Protein AF-A0A533X6H2-F1 (afdb_monomer_lite)

Radius of gyration: 22.02 Å; chains: 1; bounding box: 49×37×57 Å

Sequence (142 aa):
MALLRLDLIAAIGVGTDGLPADVYVAHLLPLNPQARVYEVWASRPFHSFQLEYDKFVEALEAELARVSSSHVIRNGQEAAILISASKRSRAEQEERLEELTELVRSDDMTVLETVLQRLQDVHPKYLLGSGKLKDVVIKALH

Foldseek 3Di:
DPPPPCQKDKDWDADPVRHTAKIKMKGAAADDPVRDGMDIDDIDGPVPDDDPPVVVVVVRVVRNVVRQVVVCCPPPAHEDEAEDQEQDDPVVSVVVSVVVCVVCVVRRYHYPYYYYHNDPDQDPVDRRPPPVVVVVVVSSRD

Secondary structure (DSSP, 8-state):
-------EEEEEEE-TTSSEEEEEEEEE----TT---EEEPPPEEGGG----HHHHHHHHHHHHHHHHHHHHTGGG--EEEEEEEESS-HHHHHHHHHHHHHHHHHTT-EEEEEEEEE-SS--TT-TT-HHHHHHHHHHHH-

pLDDT: mean 83.16, std 13.87, range [40.97, 96.88]

Structure (mmCIF, N/CA/C/O backbone):
data_AF-A0A533X6H2-F1
#
_entry.id   AF-A0A533X6H2-F1
#
loop_
_atom_site.group_PDB
_atom_site.id
_atom_site.type_symbol
_atom_site.label_atom_id
_atom_site.label_alt_id
_atom_site.label_comp_id
_atom_site.label_asym_id
_atom_site.label_entity_id
_atom_site.label_seq_id
_atom_site.pdbx_PDB_ins_code
_atom_site.Cartn_x
_atom_site.Cartn_y
_atom_site.Cartn_z
_atom_site.occupancy
_atom_site.B_iso_or_equiv
_atom_site.auth_seq_id
_atom_site.auth_comp_id
_atom_site.auth_asym_id
_atom_site.auth_atom_id
_atom_site.pdbx_PDB_model_num
ATOM 1 N N . MET A 1 1 ? -7.281 12.351 -3.734 1.00 40.97 1 MET A N 1
ATOM 2 C CA . MET A 1 1 ? -5.966 11.688 -3.793 1.00 40.97 1 MET A CA 1
ATOM 3 C C . MET A 1 1 ? -6.189 10.219 -3.523 1.00 40.97 1 MET A C 1
ATOM 5 O O . MET A 1 1 ? -6.479 9.847 -2.385 1.00 40.97 1 MET A O 1
ATOM 9 N N . ALA A 1 2 ? -6.296 9.478 -4.626 1.00 41.66 2 ALA A N 1
ATOM 10 C CA . ALA A 1 2 ? -6.328 8.027 -4.650 1.00 41.66 2 ALA A CA 1
ATOM 11 C C . ALA A 1 2 ? -5.025 7.516 -4.031 1.00 41.66 2 ALA A C 1
ATOM 13 O O . ALA A 1 2 ? -4.015 8.217 -4.070 1.00 41.66 2 ALA A O 1
ATOM 14 N N . LEU A 1 3 ? -5.083 6.350 -3.407 1.00 45.69 3 LEU A N 1
ATOM 15 C CA . LEU A 1 3 ? -3.910 5.639 -2.929 1.00 45.69 3 LEU A CA 1
ATOM 16 C C . LEU A 1 3 ? -3.087 5.284 -4.165 1.00 45.69 3 LEU A C 1
ATOM 18 O O . LEU A 1 3 ? -3.392 4.308 -4.837 1.00 45.69 3 LEU A O 1
ATOM 22 N N . LEU A 1 4 ? -2.142 6.147 -4.539 1.00 46.31 4 LEU A N 1
ATOM 23 C CA . LEU A 1 4 ? -1.223 5.867 -5.631 1.00 46.31 4 LEU A CA 1
ATOM 24 C C . LEU A 1 4 ? -0.286 4.782 -5.115 1.00 46.31 4 LEU A C 1
ATOM 26 O O . LEU A 1 4 ? 0.723 5.069 -4.473 1.00 46.31 4 LEU A O 1
ATOM 30 N N . ARG A 1 5 ? -0.682 3.529 -5.333 1.00 60.62 5 ARG A N 1
ATOM 31 C CA . 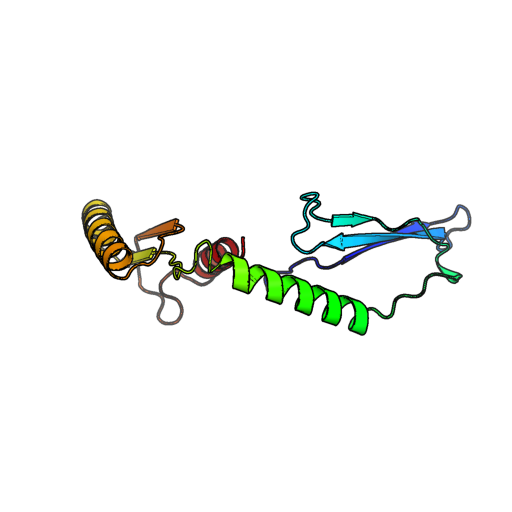ARG A 1 5 ? 0.244 2.413 -5.302 1.00 60.62 5 ARG A CA 1
ATOM 32 C C . ARG A 1 5 ? 1.206 2.653 -6.459 1.00 60.62 5 ARG A C 1
ATOM 34 O O . ARG A 1 5 ? 0.787 2.835 -7.596 1.00 60.62 5 ARG A O 1
ATOM 41 N N . LEU A 1 6 ? 2.479 2.836 -6.137 1.00 69.56 6 LEU A N 1
ATOM 42 C CA . LEU A 1 6 ? 3.501 3.056 -7.147 1.00 69.56 6 LEU A CA 1
ATOM 43 C C . LEU A 1 6 ? 3.930 1.685 -7.666 1.00 69.56 6 LEU A C 1
ATOM 45 O O . LEU A 1 6 ? 4.768 1.040 -7.043 1.00 69.56 6 LEU A O 1
ATOM 49 N N . ASP A 1 7 ? 3.351 1.242 -8.777 1.00 81.69 7 ASP A N 1
ATOM 50 C CA . ASP A 1 7 ? 3.654 -0.087 -9.328 1.00 81.69 7 ASP A CA 1
ATOM 51 C C . ASP A 1 7 ? 5.015 -0.110 -10.032 1.00 81.69 7 ASP A C 1
ATOM 53 O O . ASP A 1 7 ? 5.741 -1.104 -9.974 1.00 81.69 7 ASP A O 1
ATOM 57 N N . LEU A 1 8 ? 5.390 1.018 -10.649 1.00 90.12 8 LEU A N 1
ATOM 58 C CA . LEU A 1 8 ? 6.627 1.194 -11.403 1.00 90.12 8 LEU A CA 1
ATOM 59 C C . LEU A 1 8 ? 7.124 2.645 -11.335 1.00 90.12 8 LEU A C 1
ATOM 61 O O . LEU A 1 8 ? 6.342 3.594 -11.386 1.00 90.12 8 LEU A O 1
ATOM 65 N N . ILE A 1 9 ? 8.445 2.812 -11.284 1.00 91.94 9 ILE A N 1
ATOM 66 C CA . ILE A 1 9 ? 9.144 4.080 -11.497 1.00 91.94 9 ILE A CA 1
ATOM 67 C C . ILE A 1 9 ? 10.146 3.927 -12.641 1.00 91.94 9 ILE A C 1
ATOM 69 O O . ILE A 1 9 ? 10.861 2.928 -12.728 1.00 91.94 9 ILE A O 1
ATOM 73 N N . ALA A 1 10 ? 10.209 4.935 -13.510 1.00 93.31 10 ALA A N 1
ATOM 74 C CA . ALA A 1 10 ? 11.210 5.030 -14.562 1.00 93.31 10 ALA A CA 1
ATOM 75 C C . ALA A 1 10 ? 11.950 6.368 -14.472 1.00 93.31 10 ALA A C 1
ATOM 77 O O . ALA A 1 10 ? 11.328 7.420 -14.315 1.00 93.31 10 ALA A O 1
ATOM 78 N N . ALA A 1 11 ? 13.274 6.328 -14.587 1.00 95.19 11 ALA A N 1
ATOM 79 C CA . ALA A 1 11 ? 14.127 7.503 -14.700 1.00 95.19 11 ALA A CA 1
ATOM 80 C C . ALA A 1 11 ? 14.837 7.481 -16.053 1.00 95.19 11 ALA A C 1
ATOM 82 O O . ALA A 1 11 ? 15.353 6.446 -16.471 1.00 95.19 11 ALA A O 1
ATOM 83 N N . ILE A 1 12 ? 14.863 8.626 -16.730 1.00 96.44 12 ILE A N 1
ATOM 84 C CA . ILE A 1 12 ? 15.527 8.796 -18.022 1.00 96.44 12 ILE A CA 1
ATOM 85 C C . ILE A 1 12 ? 16.739 9.693 -17.787 1.00 96.44 12 ILE A C 1
ATOM 87 O O . ILE A 1 12 ? 16.597 10.828 -17.330 1.00 96.44 12 ILE A O 1
ATOM 91 N N . GLY A 1 13 ? 17.930 9.171 -18.064 1.00 96.19 13 GLY A N 1
ATOM 92 C CA . GLY A 1 13 ? 19.159 9.952 -18.054 1.00 96.19 13 GLY A CA 1
ATOM 93 C C . GLY A 1 13 ? 19.176 10.963 -19.196 1.00 96.19 13 GLY A C 1
ATOM 94 O O . GLY A 1 13 ? 18.570 10.743 -20.242 1.00 96.19 13 GLY A O 1
ATOM 95 N N . VAL A 1 14 ? 19.904 12.061 -19.012 1.00 96.44 14 VAL A N 1
ATOM 96 C CA . VAL A 1 14 ? 20.129 13.066 -20.057 1.00 96.44 14 VAL A CA 1
ATOM 97 C C . VAL A 1 14 ? 21.609 13.049 -20.417 1.00 96.44 14 VAL A C 1
ATOM 99 O O . VAL A 1 14 ? 22.467 13.168 -19.540 1.00 96.44 14 VAL A O 1
ATOM 102 N N . GLY A 1 15 ? 21.900 12.847 -21.699 1.00 93.31 15 GLY A N 1
ATOM 103 C CA . GLY A 1 15 ? 23.241 12.856 -22.261 1.00 93.31 15 GLY A CA 1
ATOM 104 C C . GLY A 1 15 ? 23.852 14.255 -22.278 1.00 93.31 15 GLY A C 1
ATOM 105 O O . GLY A 1 15 ? 23.182 15.269 -22.077 1.00 93.31 15 GLY A O 1
ATOM 106 N N . THR A 1 16 ? 25.154 14.328 -22.546 1.00 93.00 16 THR A N 1
ATOM 107 C CA . THR A 1 16 ? 25.889 15.603 -22.642 1.00 93.00 16 THR A CA 1
ATOM 108 C C . THR A 1 16 ? 25.429 16.484 -23.806 1.00 93.00 16 THR A C 1
ATOM 110 O O . THR A 1 16 ? 25.703 17.679 -23.820 1.00 93.00 16 THR A O 1
ATOM 113 N N . ASP A 1 17 ? 24.746 15.894 -24.782 1.00 94.44 17 ASP A N 1
ATOM 114 C CA . ASP A 1 17 ? 24.089 16.549 -25.914 1.00 94.44 17 ASP A CA 1
ATOM 115 C C . ASP A 1 17 ? 22.668 17.053 -25.588 1.00 94.44 17 ASP A C 1
ATOM 117 O O . ASP A 1 17 ? 22.026 17.677 -26.431 1.00 94.44 17 ASP A O 1
ATOM 121 N N . GLY A 1 18 ? 22.178 16.805 -24.369 1.00 93.69 18 GLY A N 1
ATOM 122 C CA . GLY A 1 18 ? 20.825 17.149 -23.939 1.00 93.69 18 GLY A CA 1
ATOM 123 C C . GLY A 1 18 ? 19.750 16.155 -24.385 1.00 93.69 18 GLY A C 1
ATOM 124 O O . GLY A 1 18 ? 18.570 16.410 -24.141 1.00 93.69 18 GLY A O 1
ATOM 125 N N . LEU A 1 19 ? 20.119 15.037 -25.020 1.00 95.62 19 LEU A N 1
ATOM 126 C CA . LEU A 1 19 ? 19.177 14.011 -25.471 1.00 95.62 19 LEU A CA 1
ATOM 127 C C . LEU A 1 19 ? 18.978 12.911 -24.412 1.00 95.62 19 LEU A C 1
ATOM 129 O O . LEU A 1 19 ? 19.819 12.746 -23.527 1.00 95.62 19 LEU A O 1
ATOM 133 N N . PRO A 1 20 ? 17.875 12.140 -24.463 1.00 96.06 20 PRO A N 1
ATOM 134 C CA . PRO A 1 20 ? 17.693 10.975 -23.601 1.00 96.06 20 PRO A CA 1
ATOM 135 C C . PRO A 1 20 ? 18.824 9.950 -23.757 1.00 96.06 20 PRO A C 1
ATOM 137 O O . PRO A 1 20 ? 19.102 9.487 -24.860 1.00 96.06 20 PRO A O 1
ATOM 140 N N . ALA A 1 21 ? 19.446 9.579 -22.642 1.00 95.94 21 ALA A N 1
ATOM 141 C CA . ALA A 1 21 ? 20.484 8.557 -22.566 1.00 95.94 21 ALA A CA 1
ATOM 142 C C . ALA A 1 21 ? 19.867 7.205 -22.168 1.00 95.94 21 ALA A C 1
ATOM 144 O O . ALA A 1 21 ? 19.048 6.655 -22.900 1.00 95.94 21 ALA A O 1
ATOM 145 N N . ASP A 1 22 ? 20.234 6.666 -21.010 1.00 96.88 22 ASP A N 1
ATOM 146 C CA . ASP A 1 22 ? 19.713 5.395 -20.513 1.00 96.88 22 ASP A CA 1
ATOM 147 C C . ASP A 1 22 ? 18.407 5.561 -19.725 1.00 96.88 22 ASP A C 1
ATOM 149 O O . ASP A 1 22 ? 18.185 6.560 -19.039 1.00 96.88 22 ASP A O 1
ATOM 153 N N . VAL A 1 23 ? 17.563 4.534 -19.783 1.00 96.81 23 VAL A N 1
ATOM 154 C CA . VAL A 1 23 ? 16.367 4.361 -18.957 1.00 96.81 23 VAL A CA 1
ATOM 155 C C . VAL A 1 23 ? 16.670 3.378 -17.842 1.00 96.81 23 VAL A C 1
ATOM 157 O O . VAL A 1 23 ? 17.204 2.289 -18.070 1.00 96.81 23 VAL A O 1
ATOM 160 N N . TYR A 1 24 ? 16.260 3.756 -16.640 1.00 96.00 24 TYR A N 1
ATOM 161 C CA . TYR A 1 24 ? 16.310 2.951 -15.433 1.00 96.00 24 TYR A CA 1
ATOM 162 C C . TYR A 1 24 ? 14.881 2.684 -14.998 1.00 96.00 24 TYR A C 1
ATOM 164 O O . TYR A 1 24 ? 14.098 3.624 -14.877 1.00 96.00 24 TYR A O 1
ATOM 172 N N . VAL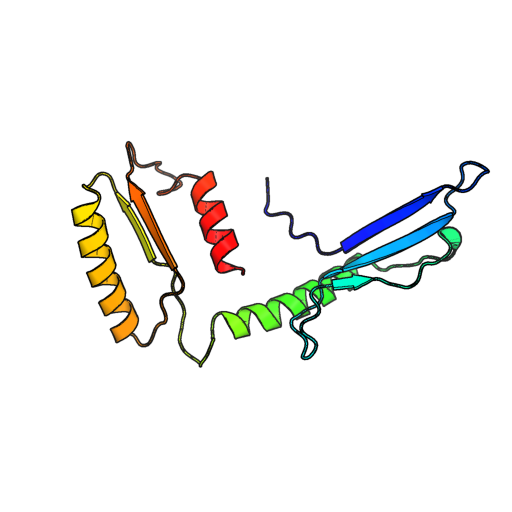 A 1 25 ? 14.540 1.423 -14.759 1.00 95.44 25 VAL A N 1
ATOM 173 C CA . VAL A 1 25 ? 13.196 1.026 -14.334 1.00 95.44 25 VAL A CA 1
ATOM 174 C C . VAL A 1 25 ? 13.297 0.241 -13.044 1.00 95.44 25 VAL A C 1
ATOM 176 O O . VAL A 1 25 ? 14.142 -0.646 -12.924 1.00 95.44 25 VAL A O 1
ATOM 179 N N . ALA A 1 26 ? 12.415 0.551 -12.102 1.00 93.56 26 ALA A N 1
ATOM 180 C CA . ALA A 1 26 ? 12.185 -0.272 -10.931 1.00 93.56 26 ALA A CA 1
ATOM 181 C C . ALA A 1 26 ? 10.687 -0.497 -10.734 1.00 93.56 26 ALA A C 1
ATOM 183 O O . ALA A 1 26 ? 9.884 0.398 -10.993 1.00 93.56 26 ALA A O 1
ATOM 184 N N . HIS A 1 27 ? 10.310 -1.679 -10.266 1.00 92.62 27 HIS A N 1
ATOM 185 C CA . HIS A 1 27 ? 8.918 -2.027 -9.989 1.00 92.62 27 HIS A CA 1
ATOM 186 C C . HIS A 1 27 ? 8.804 -2.863 -8.720 1.00 92.62 27 HIS A C 1
ATOM 188 O O . HIS A 1 27 ? 9.781 -3.465 -8.265 1.00 92.62 27 HIS A O 1
ATOM 194 N N . LEU A 1 28 ? 7.605 -2.898 -8.145 1.00 89.75 28 LEU A N 1
ATOM 195 C CA . LEU A 1 28 ? 7.316 -3.743 -6.989 1.00 89.75 28 LEU A CA 1
ATOM 196 C C . LEU A 1 28 ? 7.363 -5.226 -7.369 1.00 89.75 28 LEU A C 1
ATOM 198 O O . LEU A 1 28 ? 7.066 -5.601 -8.502 1.00 89.75 28 LEU A O 1
ATOM 202 N N . LEU A 1 29 ? 7.720 -6.073 -6.406 1.00 88.81 29 LEU A N 1
ATOM 203 C CA . LEU A 1 29 ? 7.636 -7.525 -6.536 1.00 88.81 29 LEU A CA 1
ATOM 204 C C . LEU A 1 29 ? 6.512 -8.078 -5.649 1.00 88.81 29 LEU A C 1
ATOM 206 O O . LEU A 1 29 ? 6.326 -7.589 -4.530 1.00 88.81 29 LEU A O 1
ATOM 210 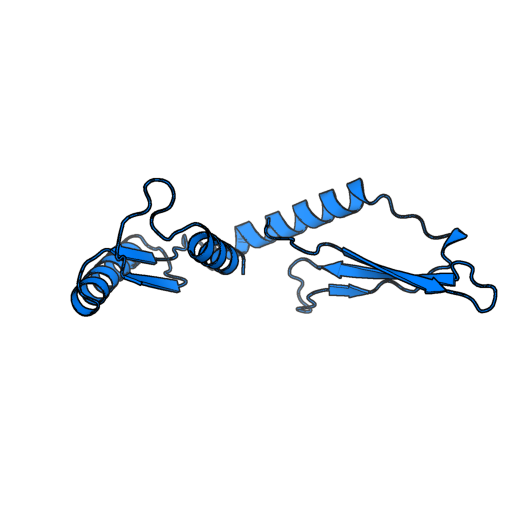N N . PRO A 1 30 ? 5.800 -9.133 -6.084 1.00 84.38 30 PRO A N 1
ATOM 211 C CA . PRO A 1 30 ? 4.961 -9.908 -5.178 1.00 84.38 30 PRO A CA 1
ATOM 212 C C . PRO A 1 30 ? 5.817 -10.574 -4.090 1.00 84.38 30 PRO A C 1
ATOM 214 O O . PRO A 1 30 ? 7.038 -10.705 -4.244 1.00 84.38 30 PRO A O 1
ATOM 217 N N . LEU A 1 31 ? 5.192 -11.026 -2.990 1.00 78.44 31 LEU A N 1
ATOM 218 C CA . LEU A 1 31 ? 5.931 -11.777 -1.971 1.00 78.44 31 LEU A CA 1
ATOM 219 C C . LEU A 1 31 ? 6.657 -12.952 -2.626 1.00 78.44 31 LEU A C 1
ATOM 221 O O . LEU A 1 31 ? 6.067 -13.795 -3.299 1.00 78.44 31 LEU A O 1
ATOM 225 N N . ASN A 1 32 ? 7.957 -12.987 -2.390 1.00 78.81 32 ASN A N 1
ATOM 226 C CA . ASN A 1 32 ? 8.875 -13.979 -2.911 1.00 78.81 32 ASN A CA 1
ATOM 227 C C . ASN A 1 32 ? 9.702 -14.548 -1.750 1.00 78.81 32 ASN A C 1
ATOM 229 O O . ASN A 1 32 ? 9.879 -13.864 -0.737 1.00 78.81 32 ASN A O 1
ATOM 233 N N . PRO A 1 33 ? 10.242 -15.774 -1.876 1.00 80.50 33 PRO A N 1
ATOM 234 C CA . PRO A 1 33 ? 11.042 -16.407 -0.823 1.00 80.50 33 PRO A CA 1
ATOM 235 C C . PRO A 1 33 ? 12.250 -15.581 -0.360 1.00 80.50 33 PRO A C 1
ATOM 237 O O . PRO A 1 33 ? 12.732 -15.758 0.753 1.00 80.50 33 PRO A O 1
ATOM 240 N N . GLN A 1 34 ? 12.743 -14.680 -1.211 1.00 86.69 34 GLN A N 1
ATOM 241 C CA . GLN A 1 34 ? 13.890 -13.816 -0.942 1.00 86.69 34 GLN A CA 1
ATOM 242 C C . GLN A 1 34 ? 13.509 -12.513 -0.221 1.00 86.69 34 GLN A C 1
ATOM 244 O O . GLN A 1 34 ? 14.391 -11.695 0.035 1.00 86.69 34 GLN A O 1
ATOM 249 N N . ALA A 1 35 ? 12.222 -12.301 0.087 1.00 80.62 35 ALA A N 1
ATOM 250 C CA . ALA A 1 35 ? 11.687 -11.110 0.750 1.00 80.62 35 ALA A CA 1
ATOM 251 C C . ALA A 1 35 ? 12.086 -9.778 0.079 1.00 80.62 35 ALA A C 1
ATOM 253 O O . ALA A 1 35 ? 12.159 -8.735 0.732 1.00 80.62 35 ALA A O 1
ATOM 254 N N . ARG A 1 36 ? 12.349 -9.791 -1.236 1.00 84.94 36 ARG A N 1
ATOM 255 C CA . ARG A 1 36 ? 12.637 -8.565 -1.991 1.00 84.94 36 ARG A CA 1
ATOM 256 C C . ARG A 1 36 ? 11.341 -7.818 -2.261 1.00 84.94 36 ARG A C 1
ATOM 258 O O . ARG A 1 36 ? 10.371 -8.417 -2.708 1.00 84.94 36 ARG A O 1
ATOM 265 N N . VAL A 1 37 ? 11.345 -6.512 -2.020 1.00 85.00 37 VAL A N 1
ATOM 266 C CA . VAL A 1 37 ? 10.153 -5.661 -2.182 1.00 85.00 37 VAL A CA 1
ATOM 267 C C . VAL A 1 37 ? 10.063 -5.073 -3.593 1.00 85.00 37 VAL A C 1
ATOM 269 O O . VAL A 1 37 ? 8.977 -4.753 -4.067 1.00 85.00 37 VAL A O 1
ATOM 272 N N . TYR A 1 38 ? 11.197 -4.951 -4.280 1.00 91.75 38 TYR A N 1
ATOM 273 C CA . TYR A 1 38 ? 11.283 -4.380 -5.617 1.00 91.75 38 TYR A CA 1
ATOM 274 C C . TYR A 1 38 ? 12.379 -5.053 -6.443 1.00 91.75 38 TYR A C 1
ATOM 276 O O . TYR A 1 38 ? 13.296 -5.686 -5.907 1.00 91.75 38 TYR A O 1
ATOM 284 N N . GLU A 1 39 ? 12.295 -4.865 -7.753 1.00 93.44 39 GLU A N 1
ATOM 285 C CA . GLU A 1 39 ? 13.332 -5.205 -8.717 1.00 93.44 39 GLU A CA 1
ATOM 286 C C . GLU A 1 39 ? 13.751 -3.955 -9.487 1.00 93.44 39 GLU A C 1
ATOM 288 O O . GLU A 1 39 ? 12.922 -3.098 -9.786 1.00 93.44 39 GLU A O 1
ATOM 293 N N . VAL A 1 40 ? 15.047 -3.852 -9.791 1.00 94.75 40 VAL A N 1
ATOM 294 C CA . VAL A 1 40 ? 15.607 -2.817 -10.665 1.00 94.75 40 VAL A CA 1
ATOM 295 C C . VAL A 1 40 ? 16.141 -3.510 -11.905 1.00 94.75 40 VAL A C 1
ATOM 297 O O . VAL A 1 40 ? 16.974 -4.413 -11.803 1.00 94.75 40 VAL A O 1
ATOM 300 N N . TRP A 1 41 ? 15.665 -3.100 -13.074 1.00 94.25 41 TRP A N 1
ATOM 301 C CA . TRP A 1 41 ? 16.156 -3.635 -14.336 1.00 94.25 41 TRP A CA 1
ATOM 302 C C . TRP A 1 41 ? 17.529 -3.060 -14.667 1.00 94.25 41 TRP A C 1
ATOM 304 O O . TRP A 1 41 ? 17.858 -1.928 -14.305 1.00 94.25 41 TRP A O 1
ATOM 314 N N . ALA A 1 42 ? 18.327 -3.833 -15.405 1.00 94.38 42 ALA A N 1
ATOM 315 C CA . ALA A 1 42 ? 19.536 -3.301 -16.021 1.00 94.38 42 ALA A CA 1
ATOM 316 C C . ALA A 1 42 ? 19.177 -2.105 -16.915 1.00 94.38 42 ALA A C 1
ATOM 318 O O . ALA A 1 42 ? 18.160 -2.147 -17.619 1.00 94.38 42 ALA A O 1
ATOM 319 N N . SER A 1 43 ? 20.010 -1.060 -16.888 1.00 93.94 43 SER A N 1
ATOM 320 C CA . SER A 1 43 ? 19.774 0.123 -17.711 1.00 93.94 43 SER A CA 1
ATOM 321 C C . SER A 1 43 ? 19.783 -0.243 -19.189 1.00 93.94 43 SER A C 1
ATOM 323 O O . SER A 1 43 ? 20.485 -1.161 -19.630 1.00 93.94 43 SER A O 1
ATOM 325 N N . ARG A 1 44 ? 18.949 0.454 -19.958 1.00 95.69 44 ARG A N 1
ATOM 326 C CA . ARG A 1 44 ? 18.869 0.276 -21.408 1.00 95.69 44 ARG A CA 1
ATOM 327 C C . ARG A 1 44 ? 18.898 1.632 -22.093 1.00 95.69 44 ARG A C 1
ATOM 329 O O . ARG A 1 44 ? 18.262 2.549 -21.578 1.00 95.69 44 ARG A O 1
ATOM 336 N N . PRO A 1 45 ? 19.529 1.752 -23.270 1.00 95.50 45 PRO A N 1
ATOM 337 C CA . PRO A 1 45 ? 19.426 2.964 -24.069 1.00 95.50 45 PRO A CA 1
ATOM 338 C C . PRO A 1 45 ? 17.958 3.324 -24.322 1.00 95.50 45 PRO A C 1
ATOM 340 O O . PRO A 1 45 ? 17.168 2.465 -24.717 1.00 95.50 45 PRO A O 1
ATOM 343 N N . PHE A 1 46 ? 17.587 4.591 -24.133 1.00 94.31 46 PHE A N 1
ATOM 344 C CA . PHE A 1 46 ? 16.205 5.065 -24.278 1.00 94.31 46 PHE A CA 1
ATOM 345 C C . PHE A 1 46 ? 15.594 4.678 -25.623 1.00 94.31 46 PHE A C 1
ATOM 347 O O . PHE A 1 46 ? 14.459 4.216 -25.688 1.00 94.31 46 PHE A O 1
ATOM 354 N N . HIS A 1 47 ? 16.375 4.776 -26.697 1.00 92.31 47 HIS A N 1
ATOM 355 C CA . HIS A 1 47 ? 15.913 4.481 -28.052 1.00 92.31 47 HIS A CA 1
ATOM 356 C C . HIS A 1 47 ? 15.638 2.994 -28.324 1.00 92.31 47 HIS A C 1
ATOM 358 O O . HIS A 1 47 ? 14.958 2.678 -29.297 1.00 92.31 47 HIS A O 1
ATOM 364 N N . SER A 1 48 ? 16.161 2.082 -27.500 1.00 92.50 48 SER A N 1
ATOM 365 C CA . SER A 1 48 ? 15.904 0.639 -27.605 1.00 92.50 48 SER A CA 1
ATOM 366 C C . SER A 1 48 ? 15.014 0.107 -26.482 1.00 92.50 48 SER A C 1
ATOM 368 O O . SER A 1 48 ? 14.671 -1.078 -26.476 1.00 92.50 48 SER A O 1
ATOM 370 N N . PHE A 1 49 ? 14.622 0.961 -25.534 1.00 93.69 49 PHE A N 1
ATOM 371 C CA . PHE A 1 49 ? 13.739 0.582 -24.447 1.00 93.69 49 PHE A CA 1
ATOM 372 C C . PHE A 1 49 ? 12.312 0.376 -24.969 1.00 93.69 49 PHE A C 1
ATOM 374 O O . PHE A 1 49 ? 11.690 1.281 -25.520 1.00 93.69 49 PHE A O 1
ATOM 381 N N . GLN A 1 50 ? 11.788 -0.833 -24.776 1.00 91.31 50 GLN A N 1
ATOM 382 C CA . GLN A 1 50 ? 10.404 -1.184 -25.074 1.00 91.31 50 GLN A CA 1
ATOM 383 C C . GLN A 1 50 ? 9.783 -1.835 -23.844 1.00 91.31 50 GLN A C 1
ATOM 385 O O . GLN A 1 50 ? 10.336 -2.788 -23.292 1.00 91.31 50 GLN A O 1
ATOM 390 N N . LEU A 1 51 ? 8.630 -1.315 -23.438 1.00 90.25 51 LEU A N 1
ATOM 391 C CA . LEU A 1 51 ? 7.817 -1.851 -22.358 1.00 90.25 51 LEU A CA 1
ATOM 392 C C . LEU A 1 51 ? 6.352 -1.779 -22.782 1.00 90.25 51 LEU A C 1
ATOM 394 O O . LEU A 1 51 ? 5.816 -0.690 -22.977 1.00 90.25 51 LEU A O 1
ATOM 398 N N . GLU A 1 52 ? 5.701 -2.935 -22.901 1.00 92.19 52 GLU A N 1
ATOM 399 C CA . GLU A 1 52 ? 4.243 -3.013 -23.021 1.00 92.19 52 GLU A CA 1
ATOM 400 C C . GLU A 1 52 ? 3.630 -2.746 -21.639 1.00 92.19 52 GLU A C 1
ATOM 402 O O . GLU A 1 52 ? 3.269 -3.680 -20.923 1.00 92.19 52 GLU A O 1
ATOM 407 N N . TYR A 1 53 ? 3.595 -1.470 -21.236 1.00 87.69 53 TYR A N 1
ATOM 408 C CA . TYR A 1 53 ? 3.241 -1.058 -19.873 1.00 87.69 53 TYR A CA 1
ATOM 409 C C . TYR A 1 53 ? 1.901 -1.636 -19.414 1.00 87.69 53 TYR A C 1
ATOM 411 O O . TYR A 1 53 ? 1.846 -2.200 -18.328 1.00 87.69 53 TYR A O 1
ATOM 419 N N . ASP A 1 54 ? 0.869 -1.578 -20.260 1.00 89.56 54 ASP A N 1
ATOM 420 C CA . ASP A 1 54 ? -0.472 -2.068 -19.921 1.00 89.56 54 ASP A CA 1
ATOM 421 C C . ASP A 1 54 ? -0.459 -3.563 -19.563 1.00 89.56 54 ASP A C 1
ATOM 423 O O . ASP A 1 54 ? -0.951 -3.963 -18.512 1.00 89.56 54 ASP A O 1
ATOM 427 N N . LYS A 1 55 ? 0.211 -4.395 -20.371 1.00 92.38 55 LYS A N 1
ATOM 428 C CA . LYS A 1 55 ? 0.343 -5.833 -20.083 1.00 92.38 55 LYS A CA 1
ATOM 429 C C . LYS A 1 55 ? 1.183 -6.094 -18.840 1.00 92.38 55 LYS A C 1
ATOM 431 O O . LYS A 1 55 ? 0.901 -7.018 -18.082 1.00 92.38 55 LYS A O 1
ATOM 436 N N . PHE A 1 56 ? 2.243 -5.310 -18.656 1.00 91.81 56 PHE A N 1
ATOM 437 C CA . PHE A 1 56 ? 3.125 -5.442 -17.507 1.00 91.81 56 PHE A CA 1
ATOM 438 C C . PHE A 1 56 ? 2.384 -5.132 -16.201 1.00 91.81 56 PHE A C 1
ATOM 440 O O . PHE A 1 56 ? 2.438 -5.934 -15.271 1.00 91.81 56 PHE A O 1
ATOM 447 N N . VAL A 1 57 ? 1.671 -4.004 -16.139 1.00 89.25 57 VAL A N 1
ATOM 448 C CA . VAL A 1 57 ? 0.942 -3.597 -14.933 1.00 89.25 57 VAL A CA 1
ATOM 449 C C . VAL A 1 57 ? -0.234 -4.530 -14.652 1.00 89.25 57 VAL A C 1
ATOM 451 O O . VAL A 1 57 ? -0.424 -4.909 -13.502 1.00 89.25 57 VAL A O 1
ATOM 454 N N . GLU A 1 58 ? -0.959 -4.990 -15.678 1.00 89.94 58 GLU A N 1
ATOM 455 C CA . GLU A 1 58 ? -2.029 -5.983 -15.511 1.00 89.94 58 GLU A CA 1
ATOM 456 C C . GLU A 1 58 ? -1.505 -7.297 -14.919 1.00 89.94 58 GLU A C 1
ATOM 458 O O . GLU A 1 58 ? -2.104 -7.841 -13.988 1.00 89.94 58 GLU A O 1
ATOM 463 N N . ALA A 1 59 ? -0.370 -7.799 -15.418 1.00 90.44 59 ALA A N 1
ATOM 464 C CA . ALA A 1 59 ? 0.254 -9.008 -14.889 1.00 90.44 59 ALA A CA 1
ATOM 465 C C . ALA A 1 59 ? 0.743 -8.809 -13.446 1.00 90.44 59 ALA A C 1
ATOM 467 O O . ALA A 1 59 ? 0.465 -9.643 -12.582 1.00 90.44 59 ALA A O 1
ATOM 468 N N . LEU A 1 60 ? 1.420 -7.690 -13.174 1.00 89.44 60 LEU A N 1
ATOM 469 C CA . LEU A 1 60 ? 1.936 -7.366 -11.847 1.00 89.44 60 LEU A CA 1
ATOM 470 C C . LEU A 1 60 ? 0.805 -7.238 -10.818 1.00 89.44 60 LEU A C 1
ATOM 472 O O . LEU A 1 60 ? 0.887 -7.813 -9.732 1.00 89.44 60 LEU A O 1
ATOM 476 N N . GLU A 1 61 ? -0.275 -6.537 -11.159 1.00 85.69 61 GLU A N 1
ATOM 477 C CA . GLU A 1 61 ? -1.440 -6.392 -10.284 1.00 85.69 61 GLU A CA 1
ATOM 478 C C . GLU A 1 61 ? -2.147 -7.729 -10.042 1.00 85.69 61 GLU A C 1
ATOM 480 O O . GLU A 1 61 ? -2.517 -8.033 -8.904 1.00 85.69 61 GLU A O 1
ATOM 485 N N . ALA A 1 62 ? -2.274 -8.579 -11.066 1.00 86.31 62 ALA A N 1
ATOM 486 C CA . ALA A 1 62 ? -2.835 -9.918 -10.903 1.00 86.31 62 ALA A CA 1
ATOM 487 C C . ALA A 1 62 ? -2.003 -10.779 -9.933 1.00 86.31 62 ALA A C 1
ATOM 489 O O . ALA A 1 62 ? -2.559 -11.470 -9.071 1.00 86.31 62 ALA A O 1
ATOM 490 N N . GLU A 1 63 ? -0.671 -10.721 -10.024 1.00 84.88 63 GLU A N 1
ATOM 491 C CA . GLU A 1 63 ? 0.220 -11.429 -9.101 1.00 84.88 63 GLU A CA 1
ATOM 492 C C . GLU A 1 63 ? 0.148 -10.870 -7.675 1.00 84.88 63 GLU A C 1
ATOM 494 O O . GLU A 1 63 ? 0.048 -11.636 -6.711 1.00 84.88 63 GLU A O 1
ATOM 499 N N . LEU A 1 64 ? 0.138 -9.545 -7.526 1.00 80.50 64 LEU A N 1
ATOM 500 C CA . LEU A 1 64 ? 0.026 -8.879 -6.230 1.00 80.50 64 LEU A CA 1
ATOM 501 C C . LEU A 1 64 ? -1.318 -9.173 -5.541 1.00 80.50 64 LEU A C 1
ATOM 503 O O . LEU A 1 64 ? -1.339 -9.429 -4.335 1.00 80.50 64 LEU A O 1
ATOM 507 N N . ALA A 1 65 ? -2.425 -9.190 -6.287 1.00 76.31 65 ALA A N 1
ATOM 508 C CA . A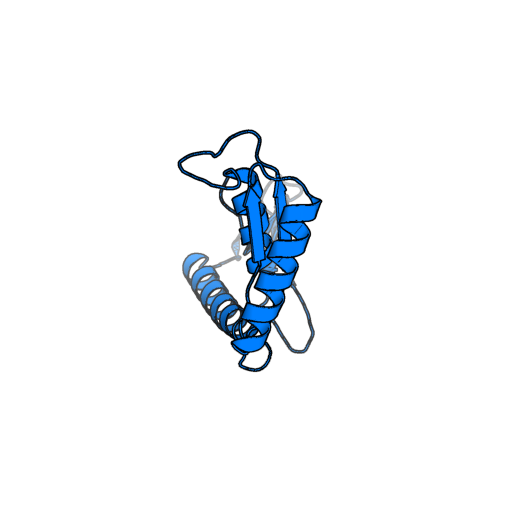LA A 1 65 ? -3.759 -9.507 -5.768 1.00 76.31 65 ALA A CA 1
ATOM 509 C C . ALA A 1 65 ? -3.894 -10.977 -5.331 1.00 76.31 65 ALA A C 1
ATOM 511 O O . ALA A 1 65 ? -4.508 -11.292 -4.305 1.00 76.31 65 ALA A O 1
ATOM 512 N N . ARG A 1 66 ? -3.275 -11.904 -6.073 1.00 72.94 66 ARG A N 1
ATOM 513 C CA . ARG A 1 66 ? -3.235 -13.324 -5.692 1.00 72.94 66 ARG A CA 1
ATOM 514 C C . ARG A 1 66 ? -2.535 -13.525 -4.347 1.00 72.94 66 ARG A C 1
ATOM 516 O O . ARG A 1 66 ? -2.944 -14.370 -3.557 1.00 72.94 66 ARG A O 1
ATOM 523 N N . VAL A 1 67 ? -1.500 -12.742 -4.068 1.00 63.66 67 VAL A N 1
ATOM 524 C CA . VAL A 1 67 ? -0.752 -12.832 -2.812 1.00 63.66 67 VAL A CA 1
ATOM 525 C C . VAL A 1 67 ? -1.469 -12.116 -1.663 1.00 63.66 67 VAL A C 1
ATOM 527 O O . VAL A 1 67 ? -1.497 -12.654 -0.556 1.00 63.66 67 VAL A O 1
ATOM 530 N N . SER A 1 68 ? -2.098 -10.959 -1.894 1.00 56.34 68 SER A N 1
ATOM 531 C CA . SER A 1 68 ? -2.825 -10.237 -0.836 1.00 56.34 68 SER A CA 1
ATOM 532 C C . SER A 1 68 ? -4.024 -11.032 -0.309 1.00 56.34 68 SER A C 1
ATOM 534 O O . SER A 1 68 ? -4.204 -11.134 0.903 1.00 56.34 68 SER A O 1
ATOM 536 N N . SER A 1 69 ? -4.775 -11.697 -1.195 1.00 52.06 69 SER A N 1
ATOM 537 C CA . SER A 1 69 ? -5.877 -12.591 -0.802 1.00 52.06 69 SER A CA 1
ATOM 538 C C . SER A 1 69 ? -5.410 -13.762 0.076 1.00 52.06 69 SER A C 1
ATOM 540 O O . SER A 1 69 ? -6.106 -14.143 1.012 1.00 52.06 69 SER A O 1
ATOM 542 N N . SER A 1 70 ? -4.195 -14.275 -0.150 1.00 50.75 70 SER A N 1
ATOM 543 C CA . SER A 1 70 ? -3.587 -15.304 0.706 1.00 50.75 70 SER A CA 1
ATOM 544 C C . SER A 1 70 ? -3.065 -14.776 2.051 1.00 50.75 70 SER A C 1
ATOM 546 O O . SER A 1 70 ? -2.910 -15.557 2.983 1.00 50.75 70 SER A O 1
ATOM 548 N N . HIS A 1 71 ? -2.803 -13.467 2.178 1.00 50.91 71 HIS A N 1
ATOM 549 C CA . HIS A 1 71 ? -2.286 -12.852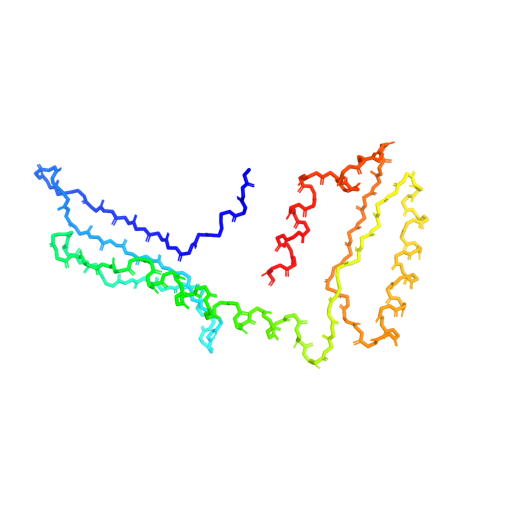 3.410 1.00 50.91 71 HIS A CA 1
ATOM 550 C C . HIS A 1 71 ? -3.387 -12.386 4.367 1.00 50.91 71 HIS A C 1
ATOM 552 O O . HIS A 1 71 ? -3.185 -12.468 5.578 1.00 50.91 71 HIS A O 1
ATOM 558 N N . VAL A 1 72 ? -4.559 -11.977 3.854 1.00 50.03 72 VAL A N 1
ATOM 559 C CA . VAL A 1 72 ? -5.769 -11.802 4.691 1.00 50.03 72 VAL A CA 1
ATOM 560 C C . VAL A 1 72 ? -6.113 -13.119 5.395 1.00 50.03 72 VAL A C 1
ATOM 562 O O . VAL A 1 72 ? -6.596 -13.116 6.519 1.00 50.03 72 VAL A O 1
ATOM 565 N N . ILE A 1 73 ? -5.765 -14.243 4.766 1.00 50.88 73 ILE A N 1
ATOM 566 C CA . ILE A 1 73 ? -5.920 -15.599 5.284 1.00 50.88 73 ILE A CA 1
ATOM 567 C C . ILE A 1 73 ? -4.570 -16.093 5.838 1.00 50.88 73 ILE A C 1
ATOM 569 O O . ILE A 1 73 ? -4.053 -17.143 5.449 1.00 50.88 73 ILE A O 1
ATOM 573 N N . ARG A 1 74 ? -3.939 -15.356 6.760 1.00 45.41 74 ARG A N 1
ATOM 574 C CA . ARG A 1 74 ? -2.866 -15.965 7.562 1.00 45.41 74 ARG A CA 1
ATOM 575 C C . ARG A 1 74 ? -3.507 -17.046 8.439 1.00 45.41 74 ARG A C 1
ATOM 577 O O . ARG A 1 74 ? -4.244 -16.735 9.361 1.00 45.41 74 ARG A O 1
ATOM 584 N N . ASN A 1 75 ? -3.205 -18.311 8.137 1.00 52.19 75 ASN A N 1
ATOM 585 C CA . ASN A 1 75 ? -3.648 -19.531 8.836 1.00 52.19 75 ASN A CA 1
ATOM 586 C C . ASN A 1 75 ? -5.080 -20.034 8.569 1.00 52.19 75 ASN A C 1
ATOM 588 O O . ASN A 1 75 ? -5.561 -20.877 9.319 1.00 52.19 75 ASN A O 1
ATOM 592 N N . GLY A 1 76 ? -5.761 -19.595 7.505 1.00 55.22 76 GLY A N 1
ATOM 593 C CA . GLY A 1 76 ? -7.122 -20.088 7.213 1.00 55.22 76 GLY A CA 1
ATOM 594 C C . GLY A 1 76 ? -8.235 -19.383 7.995 1.00 55.22 76 GLY A C 1
ATOM 595 O O . GLY A 1 76 ? -9.396 -19.725 7.809 1.00 55.22 76 GLY A O 1
ATOM 596 N N . GLN A 1 77 ? -7.883 -18.411 8.839 1.00 62.84 77 GLN A N 1
ATOM 597 C CA . GLN A 1 77 ? -8.810 -17.628 9.654 1.00 62.84 77 GLN A CA 1
ATOM 598 C C . GLN A 1 77 ? -9.047 -16.262 9.010 1.00 62.84 77 GLN A C 1
ATOM 600 O O . GLN A 1 77 ? -8.102 -15.629 8.532 1.00 62.84 77 GLN A O 1
ATOM 605 N N . GLU A 1 78 ? -10.304 -15.816 8.969 1.00 75.31 78 GLU A N 1
ATOM 606 C CA . GLU A 1 78 ? -10.631 -14.468 8.501 1.00 75.31 78 GLU A CA 1
ATOM 607 C C . GLU A 1 78 ? -10.001 -13.422 9.429 1.00 75.31 78 GLU A C 1
ATOM 609 O O . GLU A 1 78 ? -9.812 -13.653 10.624 1.00 75.31 78 GLU A O 1
ATOM 614 N N . ALA A 1 79 ? -9.660 -12.256 8.889 1.00 81.00 79 ALA A N 1
ATOM 615 C CA . ALA A 1 79 ? -8.979 -11.208 9.634 1.00 81.00 79 ALA A CA 1
ATOM 616 C C . ALA A 1 79 ? -9.814 -9.923 9.670 1.00 81.00 79 ALA A C 1
ATOM 618 O O . ALA A 1 79 ? -10.442 -9.549 8.679 1.00 81.00 79 ALA A O 1
ATOM 619 N N . ALA A 1 80 ? -9.805 -9.228 10.808 1.00 86.56 80 ALA A N 1
ATOM 620 C CA . ALA A 1 80 ? -10.598 -8.025 11.030 1.00 86.56 80 ALA A CA 1
ATOM 621 C C . ALA A 1 80 ? -9.757 -6.873 11.595 1.00 86.56 80 ALA A C 1
ATOM 623 O O . ALA A 1 80 ? -8.895 -7.058 12.455 1.00 86.56 80 ALA A O 1
ATOM 624 N N . ILE A 1 81 ? -10.066 -5.653 11.148 1.00 88.06 81 ILE A N 1
ATOM 625 C CA . ILE A 1 81 ? -9.663 -4.415 11.823 1.00 88.06 81 ILE A CA 1
ATOM 626 C C . ILE A 1 81 ? -10.885 -3.892 12.569 1.00 88.06 81 ILE A C 1
ATOM 628 O O . ILE A 1 81 ? -11.922 -3.621 11.960 1.00 88.06 81 ILE A O 1
ATOM 632 N N . LEU A 1 82 ? -10.769 -3.733 13.885 1.00 92.25 82 LEU A N 1
ATOM 633 C CA . LEU A 1 82 ? -11.883 -3.299 14.726 1.00 92.25 82 LEU A CA 1
ATOM 634 C C . LEU A 1 82 ? -11.877 -1.786 14.869 1.00 92.25 82 LEU A C 1
ATOM 636 O O . LEU A 1 82 ? -10.851 -1.185 15.175 1.00 92.25 82 LEU A O 1
ATOM 640 N N . ILE A 1 83 ? -13.029 -1.154 14.671 1.00 92.00 83 ILE A N 1
ATOM 641 C CA . ILE A 1 83 ? -13.137 0.304 14.649 1.00 92.00 83 ILE A CA 1
ATOM 642 C C . ILE A 1 83 ? -14.211 0.747 15.638 1.00 92.00 83 ILE A C 1
ATOM 644 O O . ILE A 1 83 ? -15.396 0.496 15.428 1.00 92.00 83 ILE A O 1
ATOM 648 N N . SER A 1 84 ? -13.813 1.492 16.670 1.00 92.44 84 SER A N 1
ATOM 649 C CA . SER A 1 84 ? -14.746 2.233 17.522 1.00 92.44 84 SER A CA 1
ATOM 650 C C . SER A 1 84 ? -14.730 3.708 17.143 1.00 92.44 84 SER A C 1
ATOM 652 O O . SER A 1 84 ? -13.742 4.409 17.367 1.00 92.44 84 SER A O 1
ATOM 654 N N . ALA A 1 85 ? -15.842 4.193 16.594 1.00 91.00 85 ALA A N 1
ATOM 655 C CA . ALA A 1 85 ? -16.026 5.589 16.217 1.00 91.00 85 ALA A CA 1
ATOM 656 C C . ALA A 1 85 ? -17.295 6.155 16.868 1.00 91.00 85 ALA A C 1
ATOM 658 O O . ALA A 1 85 ? -18.403 5.938 16.379 1.00 91.00 85 ALA A O 1
ATOM 659 N N . SER A 1 86 ? -17.162 6.864 17.994 1.00 89.25 86 SER A N 1
ATOM 660 C CA . SER A 1 86 ? -18.333 7.379 18.719 1.00 89.25 86 SER A CA 1
ATOM 661 C C . SER A 1 86 ? -18.064 8.654 19.522 1.00 89.25 86 SER A C 1
ATOM 663 O O . SER A 1 86 ? -16.919 9.037 19.759 1.00 89.25 86 SER A O 1
ATOM 665 N N . LYS A 1 87 ? -19.139 9.311 19.981 1.00 89.19 87 LYS A N 1
ATOM 666 C CA . LYS A 1 87 ? -19.068 10.483 20.878 1.00 89.19 87 LYS A CA 1
ATOM 667 C C . LYS A 1 87 ? -18.772 10.111 22.345 1.00 89.19 87 LYS A C 1
ATOM 669 O O . LYS A 1 87 ? -18.542 11.005 23.164 1.00 89.19 87 LYS A O 1
ATOM 674 N N . ARG A 1 88 ? -18.785 8.811 22.675 1.00 89.25 88 ARG A N 1
ATOM 675 C CA . ARG A 1 88 ? -18.640 8.279 24.041 1.00 89.25 88 ARG A CA 1
ATOM 676 C C . ARG A 1 88 ? -17.269 8.594 24.632 1.00 89.25 88 ARG A C 1
ATOM 678 O O . ARG A 1 88 ? -16.350 9.044 23.936 1.00 89.25 88 ARG A O 1
ATOM 685 N N . SER A 1 89 ? -17.132 8.370 25.936 1.00 91.88 89 SER A N 1
ATOM 686 C CA . SER A 1 89 ? -15.832 8.483 26.596 1.00 91.88 89 SER A CA 1
ATOM 687 C C . SER A 1 89 ? -14.830 7.496 25.983 1.00 91.88 89 SER A C 1
ATOM 689 O O . SER A 1 89 ? -15.210 6.532 25.320 1.00 91.88 89 SER A O 1
ATOM 691 N N . ARG A 1 90 ? -13.534 7.759 26.162 1.00 90.44 90 ARG A N 1
ATOM 692 C CA . ARG A 1 90 ? -12.496 6.841 25.686 1.00 90.44 90 ARG A CA 1
ATOM 693 C C . ARG A 1 90 ? -12.576 5.493 26.414 1.00 90.44 90 ARG A C 1
ATOM 695 O O . ARG A 1 90 ? -12.573 4.475 25.743 1.00 90.44 90 ARG A O 1
ATOM 702 N N . ALA A 1 91 ? -12.747 5.519 27.736 1.00 93.44 91 ALA A N 1
ATOM 703 C CA . ALA A 1 91 ? -12.843 4.317 28.563 1.00 93.44 91 ALA A CA 1
ATOM 704 C C . ALA A 1 91 ? -13.996 3.398 28.123 1.00 93.44 91 ALA A C 1
ATOM 706 O O . ALA A 1 91 ? -13.793 2.213 27.907 1.00 93.44 91 ALA A O 1
ATOM 707 N N . GLU A 1 92 ? -15.183 3.962 27.887 1.00 93.81 92 GLU A N 1
ATOM 708 C CA . GLU A 1 92 ? -16.348 3.184 27.438 1.00 93.81 92 GLU A CA 1
ATOM 709 C C . GLU A 1 92 ? -16.149 2.584 26.034 1.00 93.81 92 GLU A C 1
ATOM 711 O O . GLU A 1 92 ? -16.698 1.537 25.701 1.00 93.81 92 GLU A O 1
ATOM 716 N N . GLN A 1 93 ? -15.378 3.256 25.178 1.00 94.31 93 GLN A N 1
ATOM 717 C CA . GLN A 1 93 ? -15.039 2.722 23.861 1.00 94.31 93 GLN A CA 1
ATOM 718 C C . GLN A 1 93 ? -14.009 1.601 23.949 1.00 94.31 93 GLN A C 1
ATOM 720 O O . GLN A 1 93 ? -14.137 0.634 23.211 1.00 94.31 93 GLN A O 1
ATOM 725 N N . GLU A 1 94 ? -13.012 1.728 24.825 1.00 94.31 94 GLU A N 1
ATOM 726 C CA . GLU A 1 94 ? -12.005 0.689 25.065 1.00 94.31 94 GLU A CA 1
ATOM 727 C C . GLU A 1 94 ? -12.662 -0.586 25.610 1.00 94.31 94 GLU A C 1
ATOM 729 O O . GLU A 1 94 ? -12.444 -1.650 25.043 1.00 94.31 94 GLU A O 1
ATOM 734 N N . GLU A 1 95 ? -13.561 -0.463 26.593 1.00 95.62 95 GLU A N 1
ATOM 735 C CA . GLU A 1 95 ? -14.341 -1.583 27.146 1.00 95.62 95 GLU A CA 1
ATOM 736 C C . GLU A 1 95 ? -15.146 -2.323 26.062 1.00 95.62 95 GLU A C 1
ATOM 738 O O . GLU A 1 95 ? -15.081 -3.542 25.928 1.00 95.62 95 GLU A O 1
ATOM 743 N N . ARG A 1 96 ? -15.866 -1.581 25.214 1.00 94.38 96 ARG A N 1
ATOM 744 C CA . ARG A 1 96 ? -16.650 -2.171 24.113 1.00 94.38 96 ARG A CA 1
ATOM 745 C C . ARG A 1 96 ? -15.789 -2.801 23.028 1.00 94.38 96 ARG A C 1
ATOM 747 O O . ARG A 1 96 ? -16.228 -3.724 22.350 1.00 94.38 96 ARG A O 1
ATOM 754 N N . LEU A 1 97 ? -14.599 -2.256 22.804 1.00 94.94 97 LEU A N 1
ATOM 755 C CA . LEU A 1 97 ? -13.662 -2.777 21.818 1.00 94.94 97 LEU A CA 1
ATOM 756 C C . LEU A 1 97 ? -13.018 -4.073 22.309 1.00 94.94 97 LEU A C 1
ATOM 758 O O . LEU A 1 97 ? -12.748 -4.957 21.500 1.00 94.94 97 LEU A O 1
ATOM 762 N N . GLU A 1 98 ? -12.812 -4.196 23.619 1.00 95.12 98 GLU A N 1
ATOM 763 C CA . GLU A 1 98 ? -12.391 -5.434 24.266 1.00 95.12 98 GLU A CA 1
ATOM 764 C C . GLU A 1 98 ? -13.476 -6.513 24.129 1.00 95.12 98 GLU A C 1
ATOM 766 O O . GLU A 1 98 ? -13.183 -7.604 23.649 1.00 95.12 98 GLU A O 1
ATOM 771 N N . GLU A 1 99 ? -14.747 -6.179 24.380 1.00 94.69 99 GLU A N 1
ATOM 772 C CA . GLU A 1 99 ? -15.878 -7.089 24.124 1.00 94.69 99 GLU A CA 1
ATOM 773 C C . GLU A 1 99 ? -15.950 -7.521 22.647 1.00 94.69 99 GLU A C 1
ATOM 775 O O . GLU A 1 99 ? -16.053 -8.708 22.339 1.00 94.69 99 GLU A O 1
ATOM 780 N N . LEU A 1 100 ? -15.832 -6.571 21.712 1.00 95.06 100 LEU A N 1
ATOM 781 C CA . LEU A 1 100 ? -15.829 -6.871 20.278 1.00 95.06 100 LEU A CA 1
ATOM 782 C C . LEU A 1 100 ? -14.639 -7.755 19.871 1.00 95.06 100 LEU A C 1
ATOM 784 O O . LEU A 1 100 ? -14.768 -8.583 18.975 1.00 95.06 100 LEU A O 1
ATOM 788 N N . THR A 1 101 ? -13.491 -7.595 20.530 1.00 94.31 101 THR A N 1
ATOM 789 C CA . THR A 1 101 ? -12.310 -8.440 20.310 1.00 94.31 101 THR A CA 1
ATOM 790 C C . THR A 1 101 ? -12.591 -9.886 20.704 1.00 94.31 101 THR A C 1
ATOM 792 O O . THR A 1 101 ? -12.231 -10.795 19.958 1.00 94.31 101 THR A O 1
ATOM 795 N N . GLU A 1 102 ? -13.261 -10.108 21.833 1.00 94.44 102 GLU A N 1
ATOM 796 C CA . GLU A 1 102 ? -13.643 -11.452 22.272 1.00 94.44 102 GLU A CA 1
ATOM 797 C C . GLU A 1 102 ? -14.676 -12.096 21.338 1.00 94.44 102 GLU A C 1
ATOM 799 O O . GLU A 1 102 ? -14.539 -13.273 21.011 1.00 94.44 102 GLU A O 1
ATOM 804 N N . LEU A 1 103 ? -15.639 -11.324 20.815 1.00 94.31 103 LEU A N 1
ATOM 805 C CA . LEU A 1 103 ? -16.588 -11.822 19.808 1.00 94.31 103 LEU A CA 1
ATOM 806 C C . LEU A 1 103 ? -15.873 -12.295 18.534 1.00 94.31 103 LEU A C 1
ATOM 808 O O . LEU A 1 103 ? -16.123 -13.394 18.048 1.00 94.31 103 LEU A O 1
ATOM 812 N N . VAL A 1 104 ? -14.930 -11.500 18.031 1.00 91.62 104 VAL A N 1
ATOM 813 C CA . VAL A 1 104 ? -14.156 -11.821 16.819 1.00 91.62 104 VAL A CA 1
ATOM 814 C C . VAL A 1 104 ? -13.300 -13.070 17.032 1.00 91.62 104 VAL A C 1
ATOM 816 O O . VAL A 1 104 ? -13.249 -13.942 16.170 1.00 91.62 104 VAL A O 1
ATOM 819 N N . ARG A 1 105 ? -12.676 -13.204 18.208 1.00 88.25 105 ARG A N 1
ATOM 820 C CA . ARG A 1 105 ? -11.931 -14.415 18.578 1.00 88.25 105 ARG A CA 1
ATOM 821 C C . ARG A 1 105 ? -12.828 -15.648 18.671 1.00 88.25 105 ARG A C 1
ATOM 823 O O . ARG A 1 105 ? -12.379 -16.731 18.312 1.00 88.25 105 ARG A O 1
ATOM 830 N N . SER A 1 106 ? -14.064 -15.496 19.152 1.00 90.06 106 SER A N 1
ATOM 831 C CA . SER A 1 106 ? -15.017 -16.608 19.255 1.00 90.06 106 SER A CA 1
ATOM 832 C C . SER A 1 106 ? -15.536 -17.105 17.902 1.00 90.06 106 SER A C 1
ATOM 834 O O . SER A 1 106 ? -15.909 -18.270 17.804 1.00 90.06 106 SER A O 1
ATOM 836 N N . ASP A 1 107 ? -15.480 -16.261 16.867 1.00 87.94 107 ASP A N 1
ATOM 837 C CA . ASP A 1 107 ? -15.836 -16.592 15.479 1.00 87.94 107 ASP A CA 1
ATOM 838 C C . ASP A 1 107 ? -14.624 -17.090 14.657 1.00 87.94 107 ASP A C 1
ATOM 840 O O . ASP A 1 107 ? -14.640 -17.061 13.428 1.00 87.94 107 ASP A O 1
ATOM 844 N N . ASP A 1 108 ? -13.551 -17.541 15.321 1.00 83.62 108 ASP A N 1
ATOM 845 C CA . ASP A 1 108 ? -12.311 -18.020 14.690 1.00 83.62 108 ASP A CA 1
ATOM 846 C C . ASP A 1 108 ? -11.645 -16.988 13.756 1.00 83.62 108 ASP A C 1
ATOM 848 O O . ASP A 1 108 ? -10.938 -17.346 12.810 1.00 83.62 108 ASP A O 1
ATOM 852 N N . MET A 1 109 ? -11.824 -15.694 14.036 1.00 85.12 109 MET A N 1
ATOM 853 C CA . MET A 1 109 ? -11.195 -14.604 13.293 1.00 85.12 109 MET A CA 1
ATOM 854 C C . MET A 1 109 ? -10.006 -13.995 14.053 1.00 85.12 109 MET A C 1
ATOM 856 O O . MET A 1 109 ? -9.962 -13.941 15.284 1.00 85.12 109 MET A O 1
ATOM 860 N N . THR A 1 110 ? -9.039 -13.450 13.313 1.00 84.62 110 THR A N 1
ATOM 861 C CA . THR A 1 110 ? -7.878 -12.745 13.874 1.00 84.62 110 THR A CA 1
ATOM 862 C C . THR A 1 110 ? -8.073 -11.231 13.843 1.00 84.62 110 THR A C 1
ATOM 864 O O . THR A 1 110 ? -8.325 -10.640 12.795 1.00 84.62 110 THR A O 1
ATOM 867 N N . VAL A 1 111 ? -7.877 -10.565 14.983 1.00 87.50 111 VAL A N 1
ATOM 868 C CA . VAL A 1 111 ? -7.816 -9.096 15.035 1.00 87.50 111 VAL A CA 1
ATOM 869 C C . VAL A 1 111 ? -6.427 -8.622 14.611 1.00 87.50 111 VAL A C 1
ATOM 871 O O . VAL A 1 111 ? -5.445 -8.896 15.299 1.00 87.50 111 VAL A O 1
ATOM 874 N N . LEU A 1 112 ? -6.348 -7.891 13.498 1.00 82.56 112 LEU A N 1
ATOM 875 C CA . LEU A 1 112 ? -5.096 -7.318 12.988 1.00 82.56 112 LEU A CA 1
ATOM 876 C C . LEU A 1 112 ? -4.733 -6.019 13.706 1.00 82.56 112 LEU A C 1
ATOM 878 O O . LEU A 1 112 ? -3.581 -5.796 14.071 1.00 82.56 112 LEU A O 1
ATOM 882 N N . GLU A 1 113 ? -5.725 -5.153 13.900 1.00 84.56 113 GLU A N 1
ATOM 883 C CA . GLU A 1 113 ? -5.546 -3.851 14.530 1.00 84.56 113 GLU A CA 1
ATOM 884 C C . GLU A 1 113 ? -6.868 -3.350 15.121 1.00 84.56 113 GLU A C 1
ATOM 886 O O . GLU A 1 113 ? -7.959 -3.718 14.677 1.00 84.56 113 GLU A O 1
ATOM 891 N N . THR A 1 114 ? -6.766 -2.468 16.113 1.00 90.12 114 THR A N 1
ATOM 892 C CA . THR A 1 114 ? -7.897 -1.744 16.681 1.00 90.12 114 THR A CA 1
ATOM 893 C C . THR A 1 114 ? -7.731 -0.234 16.483 1.00 90.12 114 THR A C 1
ATOM 895 O O . THR A 1 114 ? -6.661 0.343 16.674 1.00 90.12 114 THR A O 1
ATOM 898 N N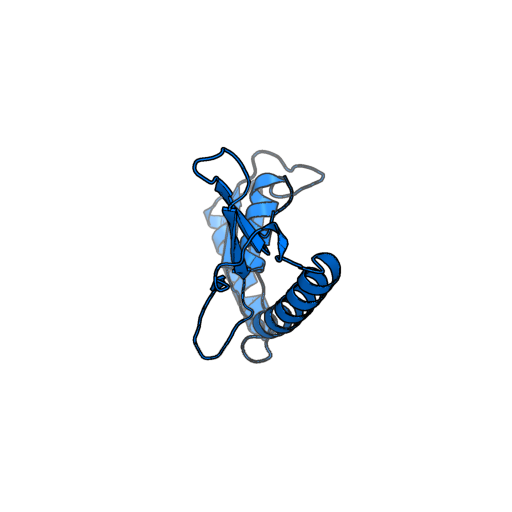 . VAL A 1 115 ? -8.806 0.438 16.071 1.00 90.06 115 VAL A N 1
ATOM 899 C CA . VAL A 1 115 ? -8.827 1.870 15.761 1.00 90.06 115 VAL A CA 1
ATOM 900 C C . VAL A 1 115 ? -9.891 2.548 16.606 1.00 90.06 115 VAL A C 1
ATOM 902 O O . VAL A 1 115 ? -11.089 2.369 16.395 1.00 90.06 115 VAL A O 1
ATOM 905 N N . LEU A 1 116 ? -9.451 3.393 17.535 1.00 90.62 116 LEU A N 1
ATOM 906 C CA . LEU A 1 116 ? -10.336 4.210 18.357 1.00 90.62 116 LEU A CA 1
ATOM 907 C C . LEU A 1 116 ? -10.376 5.649 17.826 1.00 90.62 116 LEU A C 1
ATOM 909 O O . LEU A 1 116 ? -9.346 6.289 17.582 1.00 90.62 116 LEU A O 1
ATOM 913 N N . GLN A 1 117 ? -11.583 6.173 17.631 1.00 87.19 117 GLN A N 1
ATOM 914 C CA . GLN A 1 117 ? -11.826 7.551 17.225 1.00 87.19 117 GLN A CA 1
ATOM 915 C C . GLN A 1 117 ? -12.987 8.141 18.022 1.00 87.19 117 GLN A C 1
ATOM 917 O O . GLN A 1 117 ? -14.149 7.781 17.841 1.00 87.19 117 GLN A O 1
ATOM 922 N N . ARG A 1 118 ? -12.689 9.152 18.839 1.00 87.50 118 ARG A N 1
ATOM 923 C CA . ARG A 1 118 ? -13.741 9.966 19.440 1.00 87.50 118 ARG A CA 1
ATOM 924 C C . ARG A 1 118 ? -14.250 10.985 18.423 1.00 87.50 118 ARG A C 1
ATOM 926 O O . ARG A 1 118 ? -13.475 11.766 17.870 1.00 87.50 118 ARG A O 1
ATOM 933 N N . LEU A 1 119 ? -15.548 10.963 18.165 1.00 84.69 119 LEU A N 1
ATOM 934 C CA . LEU A 1 119 ? -16.212 11.880 17.246 1.00 84.69 119 LEU A CA 1
ATOM 935 C C . LEU A 1 119 ? -16.749 13.086 18.021 1.00 84.69 119 LEU A C 1
ATOM 937 O O . LEU A 1 119 ? -17.343 12.925 19.085 1.00 84.69 119 LEU A O 1
ATOM 941 N N . GLN A 1 120 ? -16.564 14.289 17.479 1.00 78.69 120 GLN A N 1
ATOM 942 C CA . GLN A 1 120 ? -17.328 15.465 17.915 1.00 78.69 120 GLN A CA 1
ATOM 943 C C . GLN A 1 120 ? -18.689 15.483 17.212 1.00 78.69 120 GLN A C 1
ATOM 945 O O . GLN A 1 120 ? -19.730 15.646 17.852 1.00 78.69 120 GLN A O 1
ATOM 950 N N . ASP A 1 121 ? -18.686 15.186 15.910 1.00 76.81 121 ASP A N 1
ATOM 951 C CA . ASP A 1 121 ? -19.891 14.954 15.129 1.00 76.81 121 ASP A CA 1
ATOM 952 C C . ASP A 1 121 ? -19.744 13.782 14.154 1.00 76.81 121 ASP A C 1
ATOM 954 O O . ASP A 1 121 ? -18.630 13.426 13.764 1.00 76.81 121 ASP A O 1
ATOM 958 N N . VAL A 1 122 ? -20.864 13.148 13.805 1.00 74.75 122 VAL A N 1
ATOM 959 C CA . VAL A 1 122 ? -20.883 11.989 12.902 1.00 74.75 122 VAL A CA 1
ATOM 960 C C . VAL A 1 122 ? -21.019 12.498 11.475 1.00 74.75 122 VAL A C 1
ATOM 962 O O . VAL A 1 122 ? -22.058 13.033 11.098 1.00 74.75 122 VAL A O 1
ATOM 965 N N . HIS A 1 123 ? -19.982 12.322 10.658 1.00 70.50 123 HIS A N 1
ATOM 966 C CA . HIS A 1 123 ? -20.068 12.703 9.254 1.00 70.50 123 HIS A CA 1
ATOM 967 C C . HIS A 1 123 ? -20.972 11.701 8.503 1.00 70.50 123 HIS A C 1
ATOM 969 O O . HIS A 1 123 ? -20.632 10.517 8.427 1.00 70.50 123 HIS A O 1
ATOM 975 N N . PRO A 1 124 ? -22.087 12.142 7.887 1.00 71.12 124 PRO A N 1
ATOM 976 C CA . PRO A 1 124 ? -23.164 11.255 7.426 1.00 71.12 124 PRO A CA 1
ATOM 977 C C . PRO A 1 124 ? -22.731 10.273 6.332 1.00 71.12 124 PRO A C 1
ATOM 979 O O . PRO A 1 124 ? -23.301 9.197 6.203 1.00 71.12 124 PRO A O 1
ATOM 982 N N . LYS A 1 125 ? -21.697 10.625 5.557 1.00 75.50 125 LYS A N 1
ATOM 983 C CA . LYS A 1 125 ? -21.135 9.755 4.510 1.00 75.50 125 LYS A CA 1
ATOM 984 C C . LYS A 1 125 ? -19.977 8.866 4.980 1.00 75.50 125 LYS A C 1
ATOM 986 O O . LYS A 1 125 ? -19.713 7.843 4.364 1.00 75.50 125 LYS A O 1
ATOM 991 N N . TYR A 1 126 ? -19.246 9.272 6.019 1.00 73.50 126 TYR A N 1
ATOM 992 C CA . TYR A 1 126 ? -17.978 8.645 6.402 1.00 73.50 126 TYR A CA 1
ATOM 993 C C . TYR A 1 126 ? -17.842 8.716 7.919 1.00 73.50 126 TYR A C 1
ATOM 995 O O . TYR A 1 126 ? -17.396 9.732 8.433 1.00 73.50 126 TYR A O 1
ATOM 1003 N N . LEU A 1 127 ? -18.202 7.651 8.633 1.00 79.81 127 LEU A N 1
ATOM 1004 C CA . LEU A 1 127 ? -18.204 7.609 10.102 1.00 79.81 127 LEU A CA 1
ATOM 1005 C C . LEU A 1 127 ? -16.896 8.139 10.735 1.00 79.81 127 LEU A C 1
ATOM 1007 O O . LEU A 1 127 ? -16.939 8.891 11.703 1.00 79.81 127 LEU A O 1
ATOM 1011 N N . LEU A 1 128 ? -15.742 7.801 10.148 1.00 79.94 128 LEU A N 1
ATOM 1012 C CA . LEU A 1 128 ? -14.402 8.228 10.583 1.00 79.94 128 LEU A CA 1
ATOM 1013 C C . LEU A 1 128 ? -13.895 9.533 9.937 1.00 79.94 128 LEU A C 1
ATOM 1015 O O . LEU A 1 128 ? -12.804 10.001 10.261 1.00 79.94 128 LEU A O 1
ATOM 1019 N N . GLY A 1 129 ? -14.644 10.104 8.994 1.00 81.75 129 GLY A N 1
ATOM 1020 C CA . GLY A 1 129 ? -14.134 11.082 8.035 1.00 81.75 129 GLY A CA 1
ATOM 1021 C C . GLY A 1 129 ? -13.318 10.429 6.911 1.00 81.75 129 GLY A C 1
ATOM 1022 O O . GLY A 1 129 ? -12.798 9.321 7.034 1.00 81.75 129 GLY A O 1
ATOM 1023 N N . SER A 1 130 ? -13.208 11.116 5.774 1.00 78.50 130 SER A N 1
ATOM 1024 C CA . SER A 1 130 ? -12.579 10.567 4.562 1.00 78.50 130 SER A CA 1
ATOM 1025 C C . SER A 1 130 ? -11.061 10.378 4.670 1.00 78.50 130 SER A C 1
ATOM 1027 O O . SER A 1 130 ? -10.520 9.524 3.977 1.00 78.50 130 SER A O 1
ATOM 1029 N N . GLY A 1 131 ? -10.375 11.156 5.514 1.00 80.06 131 GLY A N 1
ATOM 1030 C CA . GLY A 1 131 ? -8.934 11.020 5.759 1.00 80.06 131 GLY A CA 1
ATOM 1031 C C . GLY A 1 131 ? -8.620 9.750 6.541 1.00 80.06 131 GLY A C 1
ATOM 1032 O O . GLY A 1 131 ? -8.001 8.836 6.011 1.00 80.06 131 GLY A O 1
ATOM 1033 N N . LYS A 1 132 ? -9.163 9.641 7.758 1.00 80.50 132 LYS A N 1
ATOM 1034 C CA . LYS A 1 132 ? -8.915 8.493 8.637 1.00 80.50 132 LYS A CA 1
ATOM 1035 C C . LYS A 1 132 ? -9.415 7.172 8.047 1.00 80.50 132 LYS A C 1
ATOM 1037 O O . LYS A 1 132 ? -8.790 6.142 8.263 1.00 80.50 132 LYS A O 1
ATOM 1042 N N . LEU A 1 133 ? -10.489 7.190 7.250 1.00 81.31 133 LEU A N 1
ATOM 1043 C CA . LEU A 1 133 ? -10.925 6.003 6.509 1.00 81.31 133 LEU A CA 1
ATOM 1044 C C . LEU A 1 133 ? -9.868 5.525 5.499 1.00 81.31 133 LEU A C 1
ATOM 1046 O O . LEU A 1 133 ? -9.668 4.324 5.369 1.00 81.31 133 LEU A O 1
ATOM 1050 N N . LYS A 1 134 ? -9.164 6.435 4.812 1.00 79.31 134 LYS A N 1
ATOM 1051 C CA . LYS A 1 134 ? -8.062 6.045 3.917 1.00 79.31 134 LYS A CA 1
ATOM 1052 C C . LYS A 1 134 ? -6.899 5.442 4.686 1.00 79.31 134 LYS A C 1
ATOM 1054 O O . LYS A 1 134 ? -6.364 4.440 4.235 1.00 79.31 134 LYS A O 1
ATOM 1059 N N . ASP A 1 135 ? -6.551 6.011 5.837 1.00 78.81 135 ASP A N 1
ATOM 1060 C CA . ASP A 1 135 ? -5.470 5.487 6.677 1.00 78.81 135 ASP A CA 1
ATOM 1061 C C . ASP A 1 135 ? -5.767 4.051 7.131 1.00 78.81 135 ASP A C 1
ATOM 1063 O O . ASP A 1 135 ? -4.891 3.192 7.090 1.00 78.81 135 ASP A O 1
ATOM 1067 N N . VAL A 1 136 ? -7.021 3.770 7.506 1.00 81.62 136 VAL A N 1
ATOM 1068 C CA . VAL A 1 136 ? -7.472 2.411 7.850 1.00 81.62 136 VAL A CA 1
ATOM 1069 C C . VAL A 1 136 ? -7.394 1.469 6.647 1.00 81.62 136 VAL A C 1
ATOM 1071 O O . VAL A 1 136 ? -6.933 0.343 6.789 1.00 81.62 136 VAL A O 1
ATOM 1074 N N . VAL A 1 137 ? -7.797 1.922 5.457 1.00 77.06 137 VAL A N 1
ATOM 1075 C CA . VAL A 1 137 ? -7.703 1.108 4.233 1.00 77.06 137 VAL A CA 1
ATOM 1076 C C . VAL A 1 137 ? -6.246 0.805 3.872 1.00 77.06 137 VAL A C 1
ATOM 1078 O O . VAL A 1 137 ? -5.954 -0.320 3.487 1.00 77.06 137 VAL A O 1
ATOM 1081 N N . ILE A 1 138 ? -5.322 1.760 4.038 1.00 70.00 138 ILE A N 1
ATOM 1082 C CA . ILE A 1 138 ? -3.880 1.522 3.841 1.00 70.00 138 ILE A CA 1
ATOM 1083 C C . ILE A 1 138 ? -3.397 0.403 4.761 1.00 70.00 138 ILE A C 1
ATOM 1085 O O . ILE A 1 138 ? -2.715 -0.510 4.311 1.00 70.00 138 ILE A O 1
ATOM 1089 N N . LYS A 1 139 ? -3.775 0.462 6.038 1.00 68.56 139 LYS A N 1
ATOM 1090 C CA . LYS A 1 139 ? -3.390 -0.537 7.042 1.00 68.56 139 LYS A CA 1
ATOM 1091 C C . LYS A 1 139 ? -3.950 -1.926 6.749 1.00 68.56 139 LYS A C 1
ATOM 1093 O O . LYS A 1 139 ? -3.296 -2.903 7.067 1.00 68.56 139 LYS A O 1
ATOM 1098 N N . ALA A 1 140 ? -5.118 -2.019 6.117 1.00 67.38 140 ALA A N 1
ATOM 1099 C CA . ALA A 1 140 ? -5.701 -3.295 5.703 1.00 67.38 140 ALA A CA 1
ATOM 1100 C C . ALA A 1 140 ? -4.992 -3.944 4.498 1.00 67.38 140 ALA A C 1
ATOM 1102 O O . ALA A 1 140 ? -5.199 -5.126 4.237 1.00 67.38 140 ALA A O 1
ATOM 1103 N N . LEU A 1 141 ? -4.212 -3.173 3.732 1.00 62.12 141 LEU A N 1
ATOM 1104 C CA . LEU A 1 141 ? -3.521 -3.636 2.523 1.00 62.12 141 LEU A CA 1
ATOM 1105 C C . LEU A 1 141 ? -2.056 -4.042 2.769 1.00 62.12 141 LEU A C 1
ATOM 1107 O O . LEU A 1 141 ? -1.432 -4.581 1.853 1.00 62.12 141 LEU A O 1
ATOM 1111 N N . HIS A 1 142 ? -1.515 -3.762 3.958 1.00 52.69 142 HIS A N 1
ATOM 1112 C CA . HIS A 1 142 ? -0.136 -4.049 4.369 1.00 52.69 142 HIS A CA 1
ATOM 1113 C C . HIS A 1 142 ? -0.076 -5.212 5.360 1.00 52.69 142 HIS A C 1
ATOM 1115 O O . HIS A 1 142 ? 0.916 -5.973 5.276 1.00 52.69 142 HIS A O 1
#

=== Feature glossary ===
The features interleaved in this record are:

— What the protein is —

Sequence gives the chain of amino acids in standard one-letter code (A=alanine, C=cysteine, …, Y=tyrosine), read N→C. It is the only feature that is directly encoded by the gene; all structural features are derived from the folded form of this sequence.

Database cross-references. InterPro integrates a dozen domain/family signature databases into unified entries with residue-range hits. GO terms attach function/process/location labels with evidence codes. CATH codes position the fold in a four-level structural taxonomy. Organism is the NCBI-taxonomy species name.

— Where its atoms are —

Atomic coordinates in PDBx/mmCIF format — the same representation the Protein Data Bank distributes. Each line of the _atom_site loop places one backbone atom in Cartesian space (units: ångströms, origin: arbitrary).

The six renders are orthographic views along the three Cartesian axes in both directions. Representation (cartoon, sticks, or surface) and color scheme (sequence-rainbow or by-chain) vary across proteins so the training set covers all the common visualization conventions.

— Local backbone conformation —

Eight-state secondary structure (DSSP): H is the canonical α-helix, G the tighter 3₁₀-helix, I the wider π-helix; E/B are β-structure, T and S are turns and bends, and '-' is everything else. DSSP derives these from the pattern of main-chain N–H···O=C hydrogen bonds, not from the sequence.

P-SEA three-state annotation labels each residue as helix, strand, or coil based purely on the geometry of the Cα trace. It serves as a fallback when the full backbone (and thus DSSP) is unavailable.

The φ/ψ torsion pair specifies the backbone conformation at each residue. φ rotates about the N–Cα bond, ψ about the Cα–C bond. Steric clashes forbid most of the (φ, ψ) plane — the allowed regions (α-helix basin, β-sheet basin, left-handed helix) are the Ramachandran-allowed regions.

— Global shape and packing —

The geometric summary reports three shape descriptors. Rg (radius of gyration) measures how spread out the Cα atoms are about their centre of mass; compact globular proteins have small Rg, elongated or unfolded ones large. Cα contacts (<8 Å, |i−j|>4) count long-range residue pairs in spatial proximity — high for tightly packed folds, near zero for rods or random coil. The bounding-box extents give the protein's footprint along x, y, z in Å.

Solvent-accessible surface area (SASA) is the area in Å² traced out by the centre of a 1.4 Å probe sphere (a water molecule) rolled over the protein's van der Waals surface (Shrake–Rupley / Lee–Richards construction). Buried residues have near-zero SASA; fully exposed residues can exceed 200 Å². The total SASA scales roughly with the number of surface residues.

The contact map is a binary N×N matrix image: pixel (i, j) is dark where Cα_i and Cα_j are within 8 Å and |i−j|>4. Because the |i−j|>4 filter removes local helical contacts, off-diagonal stripes parallel to the main diagonal indicate parallel β-sheets; stripes perpendicular to it indicate antiparallel β-sheets. The Ramachandran plot scatters every residue's (φ, ψ) pair against the sterically allowed regions. The PAE heatmap renders the predicted-aligned-error matrix.

— Structural neighborhood —

3Di is Foldseek's structural alphabet. Each residue is assigned one of twenty discrete states based on how its Cα sits relative to its spatial (not sequential) neighbors. Aligning 3Di strings finds structural homologs roughly as well as full 3D superposition, but orders of magnitude faster.

Nearest PDB neighbors are the top structural matches found by Foldseek when searching this structure against the entire Protein Data Bank. Each hit reports a TM-score (0 to 1; >0.5 almost always implies the same fold) and an E-value. These are *structural* homologs — they may share no detectable sequence similarity.

— Confidence and disorder —

For AlphaFold models, the B-factor field carries pLDDT — the model's own estimate of local accuracy on a 0–100 scale. Regions with pLDDT<50 should be treated as essentially unmodeled; they often correspond to intrinsically disordered segments.

Crystallographic B-factors measure how much each atom's electron density is smeared out, in Å². They rise in mobile loops and surface residues and fall in the buried interior. In AlphaFold models this column is repurposed to hold pLDDT instead.

Predicted aligned error is AlphaFold's pairwise confidence. Unlike pLDDT (per-residue), PAE is per-residue-pair and captures whether two parts of the structure are correctly placed relative to each other. Units are ångströms of expected positional error.